Protein AF-A0A2V8RU62-F1 (afdb_monomer_lite)

Structure (mmCIF, N/CA/C/O backbone):
data_AF-A0A2V8RU62-F1
#
_entry.id   AF-A0A2V8RU62-F1
#
loop_
_atom_site.group_PDB
_atom_site.id
_atom_site.type_symbol
_atom_site.label_atom_id
_atom_site.label_alt_id
_atom_site.label_comp_id
_atom_site.label_asym_id
_atom_site.label_entity_id
_atom_site.label_seq_id
_atom_site.pdbx_PDB_ins_code
_atom_site.Cartn_x
_atom_site.Cartn_y
_atom_sit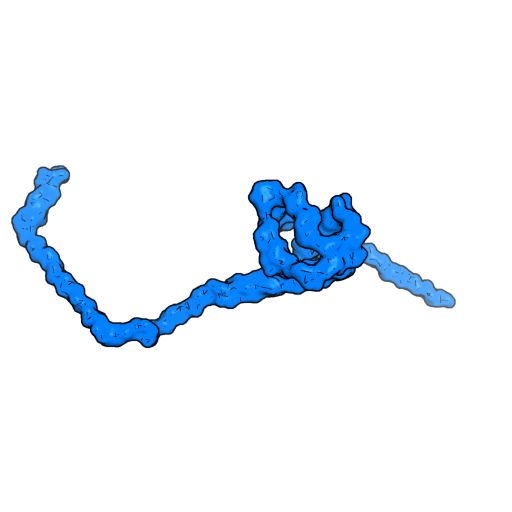e.Cartn_z
_atom_site.occupancy
_atom_site.B_iso_or_equiv
_atom_site.auth_seq_id
_atom_site.auth_comp_id
_atom_site.auth_asym_id
_atom_site.auth_atom_id
_atom_site.pdbx_PDB_model_num
ATOM 1 N N . MET A 1 1 ? 40.917 -8.861 -25.601 1.00 42.41 1 MET A N 1
ATOM 2 C CA . MET A 1 1 ? 39.957 -8.224 -24.674 1.00 42.41 1 MET A CA 1
ATOM 3 C C . MET A 1 1 ? 38.563 -8.385 -25.261 1.00 42.41 1 MET A C 1
ATOM 5 O O . MET A 1 1 ? 38.302 -7.806 -26.305 1.00 42.41 1 MET A O 1
ATOM 9 N N . LYS A 1 2 ? 37.705 -9.232 -24.677 1.00 43.41 2 LYS A N 1
ATOM 10 C CA . LYS A 1 2 ? 36.289 -9.292 -25.071 1.00 43.41 2 LYS A CA 1
ATOM 11 C C . LYS A 1 2 ? 35.593 -8.100 -24.423 1.00 43.41 2 LYS A C 1
ATOM 13 O O . LYS A 1 2 ? 35.597 -8.001 -23.200 1.00 43.41 2 LYS A O 1
ATOM 18 N N . ALA A 1 3 ? 35.057 -7.195 -25.237 1.00 50.16 3 ALA A N 1
ATOM 19 C CA . ALA A 1 3 ? 34.151 -6.167 -24.756 1.00 50.16 3 ALA A CA 1
ATOM 20 C C . ALA A 1 3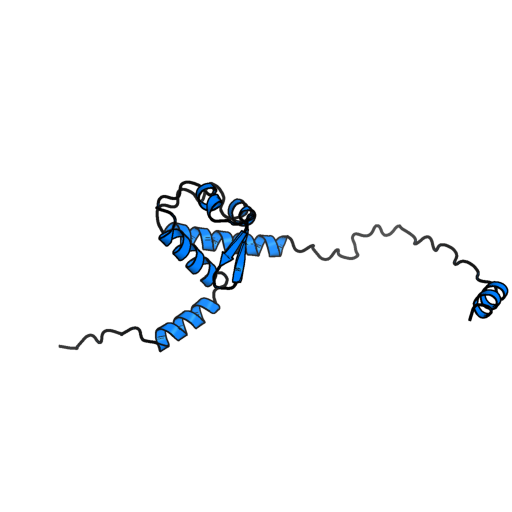 ? 32.956 -6.873 -24.10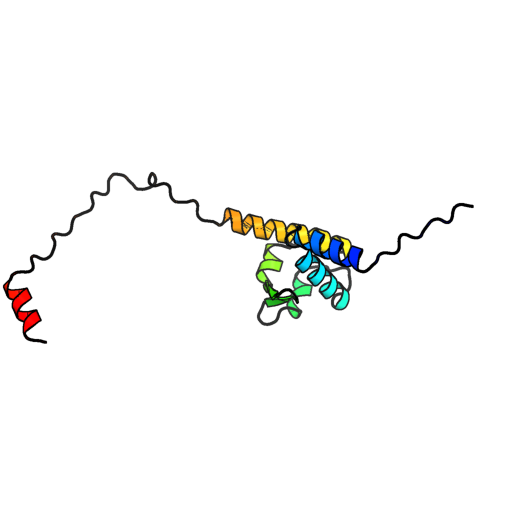6 1.00 50.16 3 ALA A C 1
ATOM 22 O O . ALA A 1 3 ? 32.270 -7.665 -24.752 1.00 50.16 3 ALA A O 1
ATOM 23 N N . VAL A 1 4 ? 32.755 -6.639 -22.812 1.00 55.03 4 VAL A N 1
ATOM 24 C CA . VAL A 1 4 ? 31.501 -6.973 -22.144 1.00 55.03 4 VAL A CA 1
ATOM 25 C C . VAL A 1 4 ? 30.475 -6.042 -22.776 1.00 55.03 4 VAL A C 1
ATOM 27 O O . VAL A 1 4 ? 30.505 -4.840 -22.521 1.00 55.03 4 VAL A O 1
ATOM 30 N N . MET A 1 5 ? 29.648 -6.565 -23.685 1.00 56.03 5 MET A N 1
ATOM 31 C CA . MET A 1 5 ? 28.481 -5.831 -24.159 1.00 56.03 5 MET A CA 1
ATOM 32 C C . MET A 1 5 ? 27.652 -5.502 -22.922 1.00 56.03 5 MET A C 1
ATOM 34 O O . MET A 1 5 ? 27.159 -6.401 -22.243 1.00 56.03 5 MET A O 1
ATOM 38 N N . ALA A 1 6 ? 27.567 -4.218 -22.586 1.00 60.09 6 ALA A N 1
ATOM 39 C CA . ALA A 1 6 ? 26.562 -3.749 -21.658 1.00 60.09 6 ALA A CA 1
ATOM 40 C C . ALA A 1 6 ? 25.213 -4.113 -22.287 1.00 60.09 6 ALA A C 1
ATOM 42 O O . ALA A 1 6 ? 24.888 -3.618 -23.365 1.00 60.09 6 ALA A O 1
ATOM 43 N N . ASN A 1 7 ? 24.478 -5.034 -21.664 1.00 64.44 7 ASN A N 1
ATOM 44 C CA . ASN A 1 7 ? 23.085 -5.281 -22.011 1.00 64.44 7 ASN A CA 1
ATOM 45 C C . ASN A 1 7 ? 22.325 -3.998 -21.671 1.00 64.44 7 ASN A C 1
ATOM 47 O O . ASN A 1 7 ? 21.989 -3.758 -20.511 1.00 64.44 7 ASN A O 1
ATOM 51 N N . TYR A 1 8 ? 22.175 -3.125 -22.662 1.00 75.69 8 TYR A N 1
ATOM 52 C CA . TYR A 1 8 ? 21.380 -1.919 -22.529 1.00 75.69 8 TYR A CA 1
ATOM 53 C C . TYR A 1 8 ? 19.920 -2.340 -22.456 1.00 75.69 8 TYR A C 1
ATOM 55 O O . TYR A 1 8 ? 19.429 -2.985 -23.373 1.00 75.69 8 TYR A O 1
ATOM 63 N N . PHE A 1 9 ? 19.276 -1.985 -21.348 1.00 81.44 9 PHE A N 1
ATOM 64 C CA . PHE A 1 9 ? 17.837 -2.114 -21.175 1.00 81.44 9 PHE A CA 1
ATOM 65 C C . PHE A 1 9 ? 17.156 -1.160 -22.164 1.00 81.44 9 PHE A C 1
ATOM 67 O O . PHE A 1 9 ? 17.374 0.054 -22.073 1.00 81.44 9 PHE A O 1
ATOM 74 N N . ASP A 1 10 ? 16.417 -1.698 -23.131 1.00 87.38 10 ASP A N 1
ATOM 75 C CA . ASP A 1 10 ? 15.787 -0.932 -24.210 1.00 87.38 10 ASP A CA 1
ATOM 76 C C . ASP A 1 10 ? 14.251 -0.867 -24.084 1.00 87.38 10 ASP A C 1
ATOM 78 O O . ASP A 1 10 ? 13.662 -1.358 -23.122 1.00 87.38 10 ASP A O 1
ATOM 82 N N . GLU A 1 11 ? 13.578 -0.199 -25.029 1.00 87.12 11 GLU A N 1
ATOM 83 C CA . GLU A 1 11 ? 12.112 -0.058 -25.014 1.00 87.12 11 GLU A CA 1
ATOM 84 C C . GLU A 1 11 ? 11.385 -1.412 -25.062 1.00 87.12 11 GLU A C 1
ATOM 86 O O . GLU A 1 11 ? 10.343 -1.566 -24.433 1.00 87.12 11 GLU A O 1
ATOM 91 N N . LYS A 1 12 ? 11.952 -2.430 -25.723 1.00 85.75 12 LYS A N 1
ATOM 92 C CA . LYS A 1 12 ? 11.344 -3.768 -25.769 1.00 85.75 12 LYS A CA 1
ATOM 93 C C . LYS A 1 12 ? 11.462 -4.470 -24.425 1.00 85.75 12 LYS A C 1
ATOM 95 O O . LYS A 1 12 ? 10.565 -5.226 -24.055 1.00 85.75 12 LYS A O 1
ATOM 100 N N . ASP A 1 13 ? 12.549 -4.227 -23.696 1.00 88.50 13 ASP A N 1
ATOM 101 C CA . ASP A 1 13 ? 12.696 -4.722 -22.329 1.00 88.50 13 ASP A CA 1
ATOM 102 C C . ASP A 1 13 ? 11.692 -4.049 -21.378 1.00 88.50 13 ASP A C 1
ATOM 104 O O . ASP A 1 13 ? 11.172 -4.710 -20.475 1.00 88.50 13 ASP A O 1
ATOM 108 N N . VAL A 1 14 ? 11.373 -2.764 -21.594 1.00 84.50 14 VAL A N 1
ATOM 109 C CA . VAL A 1 14 ? 10.300 -2.057 -20.868 1.00 84.50 14 VAL A CA 1
ATOM 110 C C . VAL A 1 14 ? 8.945 -2.694 -21.172 1.00 84.50 14 VAL A C 1
ATOM 112 O O . VAL A 1 14 ? 8.250 -3.079 -20.235 1.00 84.50 14 VAL A O 1
ATOM 115 N N . ASP A 1 15 ? 8.600 -2.876 -22.448 1.00 84.75 15 ASP A N 1
ATOM 116 C CA . ASP A 1 15 ? 7.324 -3.477 -22.864 1.00 84.75 15 ASP A CA 1
ATOM 117 C C . ASP A 1 15 ? 7.160 -4.905 -22.317 1.00 84.75 15 ASP A C 1
ATOM 119 O O . ASP A 1 15 ? 6.088 -5.304 -21.845 1.00 84.75 15 ASP A O 1
ATOM 123 N N . LEU A 1 16 ? 8.242 -5.693 -22.349 1.00 86.75 16 LEU A N 1
ATOM 124 C CA . LEU A 1 16 ? 8.268 -7.044 -21.797 1.00 86.75 16 LEU A CA 1
ATOM 125 C C . LEU A 1 16 ? 8.099 -7.028 -20.275 1.00 86.75 16 LEU A C 1
ATOM 127 O O . LEU A 1 16 ? 7.379 -7.867 -19.729 1.00 86.75 16 LEU A O 1
ATOM 131 N N . LEU A 1 17 ? 8.748 -6.086 -19.587 1.00 84.56 17 LEU A N 1
ATOM 132 C CA . LEU A 1 17 ? 8.597 -5.918 -18.149 1.00 84.56 17 LEU A CA 1
ATOM 133 C C . LEU A 1 17 ? 7.161 -5.524 -17.800 1.00 84.56 17 LEU A C 1
ATOM 135 O O . LEU A 1 17 ? 6.578 -6.152 -16.925 1.00 84.56 17 LEU A O 1
ATOM 139 N N . GLU A 1 18 ? 6.568 -4.550 -18.489 1.00 82.50 18 GLU A N 1
ATOM 140 C CA . GLU A 1 18 ? 5.169 -4.157 -18.285 1.00 82.50 18 GLU A CA 1
ATOM 141 C C . GLU A 1 18 ? 4.225 -5.349 -18.484 1.00 82.50 18 GLU A C 1
ATOM 143 O O . GLU A 1 18 ? 3.438 -5.661 -17.589 1.00 82.50 18 GLU A O 1
ATOM 148 N N . SER A 1 19 ? 4.405 -6.106 -19.570 1.00 84.38 19 SER A N 1
ATOM 149 C CA . SER A 1 19 ? 3.637 -7.330 -19.841 1.00 84.38 19 SER A CA 1
ATOM 150 C C . SER A 1 19 ? 3.795 -8.379 -18.731 1.00 84.38 19 SER A C 1
ATOM 152 O O . SER A 1 19 ? 2.833 -9.032 -18.330 1.00 84.38 19 SER A O 1
ATOM 154 N N . ALA A 1 20 ? 5.006 -8.553 -18.196 1.00 85.19 20 ALA A N 1
ATOM 155 C CA . ALA A 1 20 ? 5.257 -9.479 -17.095 1.00 85.19 20 ALA A CA 1
ATOM 156 C C . ALA A 1 20 ? 4.632 -8.997 -15.773 1.00 85.19 20 ALA A C 1
ATOM 158 O O . ALA A 1 20 ? 4.143 -9.812 -14.988 1.00 85.19 20 ALA A O 1
ATOM 159 N N . LEU A 1 21 ? 4.624 -7.684 -15.525 1.00 82.94 21 LEU A N 1
ATOM 160 C CA . LEU A 1 21 ? 3.999 -7.084 -14.346 1.00 82.94 21 LEU A CA 1
ATOM 161 C C . LEU A 1 21 ? 2.473 -7.246 -14.374 1.00 82.94 21 LEU A C 1
ATOM 163 O O . LEU A 1 21 ? 1.880 -7.447 -13.316 1.00 82.94 21 LEU A O 1
ATOM 167 N N . GLU A 1 22 ? 1.844 -7.228 -15.553 1.00 81.88 22 GLU A N 1
ATOM 168 C CA . GLU A 1 22 ? 0.404 -7.484 -15.712 1.00 81.88 22 GLU A CA 1
ATOM 169 C C . GLU A 1 22 ? -0.007 -8.906 -15.298 1.00 81.88 22 GLU A C 1
ATOM 171 O O . GLU A 1 22 ? -1.130 -9.117 -14.833 1.00 81.88 22 GLU A O 1
ATOM 176 N N . LEU A 1 23 ? 0.900 -9.885 -15.399 1.00 84.94 23 LEU A N 1
ATOM 177 C CA . LEU A 1 23 ? 0.639 -11.263 -14.964 1.00 84.94 23 LEU A CA 1
ATOM 178 C C . LEU A 1 23 ? 0.583 -11.403 -13.439 1.00 84.94 23 LEU A C 1
ATOM 180 O O . LEU A 1 23 ? 0.021 -12.378 -12.929 1.00 84.94 23 LEU A O 1
ATOM 184 N N . ILE A 1 24 ? 1.175 -10.458 -12.702 1.00 83.75 24 ILE A N 1
ATOM 185 C CA . ILE A 1 24 ? 1.214 -10.491 -11.243 1.00 83.75 24 ILE A CA 1
ATOM 186 C C . ILE A 1 24 ? 0.134 -9.545 -10.711 1.00 83.75 24 ILE A C 1
ATOM 188 O O . ILE A 1 24 ? 0.325 -8.324 -10.700 1.00 83.75 24 ILE A O 1
ATOM 192 N N . PRO A 1 25 ? -0.999 -10.083 -10.222 1.00 79.69 25 PRO A N 1
ATOM 193 C CA . PRO A 1 25 ? -2.054 -9.251 -9.669 1.00 79.69 25 PRO A CA 1
ATOM 194 C C . PRO A 1 25 ? -1.507 -8.403 -8.520 1.00 79.69 25 PRO A C 1
ATOM 196 O O . PRO A 1 25 ? -0.663 -8.847 -7.742 1.00 79.69 25 PRO A O 1
ATOM 199 N N . ASP A 1 26 ? -2.022 -7.181 -8.419 1.00 86.19 26 ASP A N 1
ATOM 200 C CA . ASP A 1 26 ? -1.719 -6.222 -7.356 1.00 86.19 26 ASP A CA 1
ATOM 201 C C . ASP A 1 26 ? -0.297 -5.619 -7.377 1.00 86.19 26 ASP A C 1
ATOM 203 O O . ASP A 1 26 ? 0.016 -4.748 -6.559 1.00 86.19 26 ASP A O 1
ATOM 207 N N . LEU A 1 27 ? 0.564 -6.000 -8.328 1.00 87.81 27 LEU A N 1
ATOM 208 C CA . LEU A 1 27 ? 1.934 -5.486 -8.397 1.00 87.81 27 LEU A CA 1
ATOM 209 C C . LEU A 1 27 ? 1.992 -4.031 -8.886 1.00 87.81 27 LEU A C 1
ATOM 211 O O . LEU A 1 27 ? 2.674 -3.203 -8.280 1.00 87.81 27 LEU A O 1
ATOM 215 N N . ILE A 1 28 ? 1.208 -3.697 -9.916 1.00 88.12 28 ILE A N 1
ATOM 216 C CA . ILE A 1 28 ? 1.041 -2.323 -10.416 1.00 88.12 28 ILE A CA 1
ATOM 217 C C . ILE A 1 28 ? 0.529 -1.377 -9.313 1.00 88.12 28 ILE A C 1
ATOM 219 O O . ILE A 1 28 ? 1.216 -0.391 -9.023 1.00 88.12 28 ILE A O 1
ATOM 223 N N . PRO A 1 29 ? -0.611 -1.641 -8.636 1.00 89.06 29 PRO A N 1
ATOM 224 C CA . PRO A 1 29 ? -1.079 -0.754 -7.574 1.00 89.06 29 PRO A CA 1
ATOM 225 C C . PRO A 1 29 ? -0.092 -0.693 -6.404 1.00 89.06 29 PRO A C 1
ATOM 227 O O . PRO A 1 29 ? 0.110 0.384 -5.847 1.00 89.06 29 PRO A O 1
ATOM 230 N N . THR A 1 30 ? 0.599 -1.789 -6.071 1.00 91.69 30 THR A N 1
ATOM 231 C CA . THR A 1 30 ? 1.661 -1.780 -5.051 1.00 91.69 30 THR A CA 1
ATOM 232 C C . THR A 1 30 ? 2.792 -0.814 -5.409 1.00 91.69 30 THR A C 1
ATOM 234 O O . THR A 1 30 ? 3.185 0.005 -4.576 1.00 91.69 30 THR A O 1
ATOM 237 N N . ALA A 1 31 ? 3.281 -0.848 -6.651 1.00 90.56 31 ALA A N 1
ATOM 238 C CA . ALA A 1 31 ? 4.318 0.066 -7.125 1.00 90.56 31 ALA A CA 1
ATOM 239 C C . ALA A 1 31 ? 3.838 1.529 -7.127 1.00 90.56 31 ALA A C 1
ATOM 241 O O . ALA A 1 31 ? 4.576 2.430 -6.719 1.00 90.56 31 ALA A O 1
ATOM 242 N N . LEU A 1 32 ? 2.585 1.775 -7.525 1.00 90.62 32 LEU A N 1
ATOM 243 C CA . LEU A 1 32 ? 1.983 3.111 -7.494 1.00 90.62 32 LEU A CA 1
ATOM 244 C C . LEU A 1 32 ? 1.871 3.664 -6.066 1.00 90.62 32 LEU A C 1
ATOM 246 O O . LEU A 1 32 ? 2.189 4.834 -5.844 1.00 90.62 32 LEU A O 1
ATOM 250 N N . ILE A 1 33 ? 1.467 2.837 -5.097 1.00 92.19 33 ILE A N 1
ATOM 251 C CA . ILE A 1 33 ? 1.411 3.227 -3.680 1.00 92.19 33 ILE A CA 1
ATOM 252 C C . ILE A 1 33 ? 2.817 3.494 -3.153 1.00 92.19 33 ILE A C 1
ATOM 254 O O . ILE A 1 33 ? 3.035 4.528 -2.530 1.00 92.19 33 ILE A O 1
ATOM 258 N N . ALA A 1 34 ? 3.780 2.607 -3.413 1.00 92.94 34 ALA A N 1
ATOM 259 C CA . ALA A 1 34 ? 5.151 2.788 -2.943 1.00 92.94 34 ALA A CA 1
ATOM 260 C C . ALA A 1 34 ? 5.767 4.090 -3.469 1.00 92.94 34 ALA A C 1
ATOM 262 O O . ALA A 1 34 ? 6.336 4.862 -2.695 1.00 92.94 34 ALA A O 1
ATOM 263 N N . LYS A 1 35 ? 5.547 4.397 -4.754 1.00 91.75 35 LYS A N 1
ATOM 264 C CA . LYS A 1 35 ? 5.939 5.676 -5.352 1.00 91.75 35 LYS A CA 1
ATOM 265 C C . LYS A 1 35 ? 5.271 6.863 -4.654 1.00 91.75 35 LYS A C 1
ATOM 267 O O . LYS A 1 35 ? 5.960 7.817 -4.300 1.00 91.75 35 LYS A O 1
ATOM 272 N N . PHE A 1 36 ? 3.959 6.799 -4.427 1.00 90.94 36 PHE A N 1
ATOM 273 C CA . PHE A 1 36 ? 3.224 7.852 -3.723 1.00 90.94 36 PHE A CA 1
ATOM 274 C C . PHE A 1 36 ? 3.766 8.086 -2.306 1.00 90.94 36 PHE A C 1
ATOM 276 O O . PHE A 1 36 ? 4.007 9.226 -1.915 1.00 90.94 36 PHE A O 1
ATOM 283 N N . VAL A 1 37 ? 3.993 7.010 -1.548 1.00 92.56 37 VAL A N 1
ATOM 284 C CA . VAL A 1 37 ? 4.515 7.074 -0.179 1.00 92.56 37 VAL A CA 1
ATOM 285 C C . VAL A 1 37 ? 5.919 7.669 -0.173 1.00 92.56 37 VAL A C 1
ATOM 287 O O . VAL A 1 37 ? 6.163 8.603 0.581 1.00 92.56 37 VAL A O 1
ATOM 290 N N . ARG A 1 38 ? 6.807 7.223 -1.068 1.00 92.44 38 ARG A N 1
ATOM 291 C CA . ARG A 1 38 ? 8.165 7.771 -1.205 1.00 92.44 38 ARG A CA 1
ATOM 292 C C . ARG A 1 38 ? 8.180 9.276 -1.480 1.00 92.44 38 ARG A C 1
ATOM 294 O O . ARG A 1 38 ? 9.050 9.978 -0.980 1.00 92.44 38 ARG A O 1
ATOM 301 N N . GLU A 1 39 ? 7.238 9.776 -2.275 1.00 91.75 39 GLU A N 1
ATOM 302 C CA . GLU A 1 39 ? 7.160 11.198 -2.635 1.00 91.75 39 GLU A CA 1
ATOM 303 C C . GLU A 1 39 ? 6.556 12.080 -1.527 1.00 91.75 39 GLU A C 1
ATOM 305 O O . GLU A 1 39 ? 6.701 13.303 -1.575 1.00 91.75 39 GLU A O 1
ATOM 310 N N . LYS A 1 40 ? 5.837 11.497 -0.558 1.00 90.81 40 LYS A N 1
ATOM 311 C CA . LYS A 1 40 ? 4.979 12.254 0.371 1.00 90.81 40 LYS A CA 1
ATOM 312 C C . LYS A 1 40 ? 5.235 12.003 1.849 1.00 90.81 40 LYS A C 1
ATOM 314 O O . LYS A 1 40 ? 4.876 12.865 2.650 1.00 90.81 40 LYS A O 1
ATOM 319 N N . ILE A 1 41 ? 5.783 10.850 2.216 1.00 92.69 41 ILE A N 1
ATOM 320 C CA . ILE A 1 41 ? 5.863 10.381 3.598 1.00 92.69 41 ILE A CA 1
ATOM 321 C C . ILE A 1 41 ? 7.307 9.960 3.890 1.00 92.69 41 ILE A C 1
ATOM 323 O O . ILE A 1 41 ? 7.815 9.038 3.250 1.00 92.69 41 ILE A O 1
ATOM 327 N N . PRO A 1 42 ? 7.983 10.605 4.855 1.00 93.19 42 PRO A N 1
ATOM 328 C CA . PRO A 1 42 ? 9.322 10.199 5.250 1.00 93.19 42 PRO A CA 1
ATOM 329 C C . PRO A 1 42 ? 9.294 8.871 6.016 1.00 93.19 42 PRO A C 1
ATOM 331 O O . PRO A 1 42 ? 8.399 8.615 6.825 1.00 93.19 42 PRO A O 1
ATOM 334 N N . TYR A 1 43 ? 10.316 8.049 5.789 1.00 93.12 43 TYR A N 1
ATOM 335 C CA . TYR A 1 43 ? 10.598 6.872 6.609 1.00 93.12 43 TYR A CA 1
ATOM 336 C C . TYR A 1 43 ? 11.335 7.276 7.905 1.00 93.12 43 TYR A C 1
ATOM 338 O O . TYR A 1 43 ? 12.069 8.269 7.894 1.00 93.12 43 TYR A O 1
ATOM 346 N N . PRO A 1 44 ? 11.182 6.524 9.013 1.00 95.12 44 PRO A N 1
ATOM 347 C CA . PRO A 1 44 ? 10.333 5.342 9.159 1.00 95.12 44 PRO A CA 1
ATOM 348 C C . PRO A 1 44 ? 8.856 5.688 9.389 1.00 95.12 44 PRO A C 1
ATOM 350 O O . PRO A 1 44 ? 8.513 6.585 10.165 1.00 95.12 44 PRO A O 1
ATOM 353 N N . ILE A 1 45 ? 7.961 4.922 8.762 1.00 95.88 45 ILE A N 1
ATOM 354 C CA . ILE A 1 45 ? 6.512 5.073 8.951 1.00 95.88 45 ILE A CA 1
ATOM 355 C C . ILE A 1 45 ? 6.120 4.264 10.181 1.00 95.88 45 ILE A C 1
ATOM 357 O O . ILE A 1 45 ? 6.210 3.038 10.183 1.00 95.88 45 ILE A O 1
ATOM 361 N N . LYS A 1 46 ? 5.701 4.954 11.243 1.00 95.12 46 LYS A N 1
ATOM 362 C CA . LYS A 1 46 ? 5.489 4.344 12.567 1.00 95.12 46 LYS A CA 1
ATOM 363 C C . LYS A 1 46 ? 4.113 3.719 12.763 1.00 95.12 46 LYS A C 1
ATOM 365 O O . LYS A 1 46 ? 3.954 2.873 13.635 1.00 95.12 46 LYS A O 1
ATOM 370 N N . SER A 1 47 ? 3.113 4.153 12.005 1.00 94.94 47 SER A N 1
ATOM 371 C CA . SER A 1 47 ? 1.743 3.669 12.145 1.00 94.94 47 SER A CA 1
ATOM 372 C C . SER A 1 47 ? 0.930 3.929 10.883 1.00 94.94 47 SER A C 1
ATOM 374 O O . SER A 1 47 ? 1.288 4.756 10.041 1.00 94.94 47 SER A O 1
ATOM 376 N N . VAL A 1 48 ? -0.210 3.247 10.789 1.00 93.94 48 VAL A N 1
ATOM 377 C CA . VAL A 1 48 ? -1.185 3.429 9.708 1.00 93.94 48 VAL A CA 1
ATOM 378 C C . VAL A 1 48 ? -1.810 4.831 9.694 1.00 93.94 48 VAL A C 1
ATOM 380 O O . VAL A 1 48 ? -2.194 5.337 8.642 1.00 93.94 48 VAL A O 1
ATOM 383 N N . GLU A 1 49 ? -1.855 5.500 10.848 1.00 93.75 49 GLU A N 1
ATOM 384 C CA . GLU A 1 49 ? -2.466 6.825 11.013 1.00 93.75 49 GLU A CA 1
ATOM 385 C C . GLU A 1 49 ? -1.774 7.900 10.170 1.00 93.75 49 GLU A C 1
ATOM 387 O O . GLU A 1 49 ? -2.416 8.859 9.742 1.00 93.75 49 GLU A O 1
ATOM 392 N N . VAL A 1 50 ? -0.487 7.703 9.859 1.00 93.00 50 VAL A N 1
ATOM 393 C CA . VAL A 1 50 ? 0.296 8.587 8.983 1.00 93.00 50 VAL A CA 1
ATOM 394 C C . VAL A 1 50 ? -0.328 8.687 7.589 1.00 93.00 50 VAL A C 1
ATOM 396 O O . VAL A 1 50 ? -0.210 9.720 6.937 1.00 93.00 50 VAL A O 1
ATOM 399 N N . PHE A 1 51 ? -1.045 7.655 7.133 1.00 91.81 51 PHE A N 1
ATOM 400 C CA . PHE A 1 51 ? -1.697 7.670 5.826 1.00 91.81 51 PHE A CA 1
ATOM 401 C C . PHE A 1 51 ? -3.008 8.461 5.813 1.00 91.81 51 PHE A C 1
ATOM 403 O O . PHE A 1 51 ? -3.416 8.935 4.754 1.00 91.81 51 PHE A O 1
ATOM 410 N N . LYS A 1 52 ? -3.667 8.645 6.963 1.00 92.06 52 LYS A N 1
ATOM 411 C CA . LYS A 1 52 ? -5.011 9.238 7.068 1.00 92.06 52 LYS A CA 1
ATOM 412 C C . LYS A 1 52 ? -5.167 10.598 6.361 1.00 92.06 52 LYS A C 1
ATOM 414 O O . LYS A 1 52 ? -6.170 10.760 5.665 1.00 92.06 52 LYS A O 1
ATOM 419 N N . PRO A 1 53 ? -4.214 11.551 6.449 1.00 92.25 53 PRO A N 1
ATOM 420 C CA . PRO A 1 53 ? -4.326 12.853 5.780 1.00 92.25 53 PRO A CA 1
ATOM 421 C C . PRO A 1 53 ? -4.368 12.776 4.248 1.00 92.25 53 PRO A C 1
ATOM 423 O O . PRO A 1 53 ? -4.809 13.718 3.597 1.00 92.25 53 PRO A O 1
ATOM 426 N N . TYR A 1 54 ? -3.919 11.665 3.661 1.00 90.69 54 TYR A N 1
ATOM 427 C CA . TYR A 1 54 ? -3.844 11.483 2.211 1.00 90.69 54 TYR A CA 1
ATOM 428 C C . TYR A 1 54 ? -5.130 10.895 1.607 1.00 90.69 54 TYR A C 1
ATOM 430 O O . TYR A 1 54 ? -5.258 10.813 0.385 1.00 90.69 54 TYR A O 1
ATOM 438 N N . PHE A 1 55 ? -6.103 10.516 2.441 1.00 92.06 55 PHE A N 1
ATOM 439 C CA . PHE A 1 55 ? -7.403 10.013 2.000 1.00 92.06 55 PHE A CA 1
ATOM 440 C C . PHE A 1 55 ? -8.429 11.147 1.960 1.00 92.06 55 PHE A C 1
ATOM 442 O O . PHE A 1 55 ? -8.780 11.735 2.980 1.00 92.06 55 PHE A O 1
ATOM 449 N N . THR A 1 56 ? -8.996 11.413 0.783 1.00 90.12 56 THR A N 1
ATOM 450 C CA . THR A 1 56 ? -10.075 12.398 0.623 1.00 90.12 56 THR A CA 1
ATOM 451 C C . THR A 1 56 ? -11.418 11.694 0.773 1.00 90.12 56 THR A C 1
ATOM 453 O O . THR A 1 56 ? -11.729 10.775 0.018 1.00 90.12 56 THR A O 1
ATOM 456 N N . LYS A 1 57 ? -12.236 12.101 1.753 1.00 89.69 57 LYS A N 1
ATOM 457 C CA . LYS A 1 57 ? -13.496 11.405 2.098 1.00 89.69 57 LYS A CA 1
ATOM 458 C C . LYS A 1 57 ? -13.284 9.900 2.366 1.00 89.69 57 LYS A C 1
ATOM 460 O O . LYS A 1 57 ? -14.109 9.077 1.981 1.00 89.69 57 LYS A O 1
ATOM 465 N N . GLY A 1 58 ? -12.149 9.541 2.973 1.00 87.31 58 GLY A N 1
ATOM 466 C CA . GLY A 1 58 ? -11.818 8.155 3.326 1.00 87.31 58 GLY A CA 1
ATOM 467 C C . GLY A 1 58 ? -11.362 7.268 2.164 1.00 87.31 58 GLY A C 1
ATOM 468 O O . GLY A 1 58 ? -11.185 6.069 2.370 1.00 87.31 58 GLY A O 1
ATOM 469 N N . LYS A 1 59 ? -11.142 7.826 0.965 1.00 92.00 59 LYS A N 1
ATOM 470 C CA . LYS A 1 59 ? -10.658 7.091 -0.212 1.00 92.00 59 LYS A CA 1
ATOM 471 C C . LYS A 1 59 ? -9.521 7.813 -0.936 1.00 92.00 59 LYS A C 1
ATOM 473 O O . LYS A 1 59 ? -9.402 9.035 -0.870 1.00 92.00 59 LYS A O 1
ATOM 478 N N . VAL A 1 60 ? -8.713 7.042 -1.650 1.00 90.25 60 VAL A N 1
ATOM 479 C CA . VAL A 1 60 ? -7.703 7.521 -2.594 1.00 90.25 60 VAL A CA 1
ATOM 480 C C . VAL A 1 60 ? -7.820 6.706 -3.877 1.00 90.25 60 VAL A C 1
ATOM 482 O O . VAL A 1 60 ? -7.995 5.489 -3.828 1.00 90.25 60 VAL A O 1
ATOM 485 N N . SER A 1 61 ? -7.768 7.378 -5.022 1.00 88.56 61 SER A N 1
ATOM 486 C CA . SER A 1 61 ? -7.749 6.722 -6.328 1.00 88.56 61 SER A CA 1
ATOM 487 C C . SER A 1 61 ? -6.337 6.791 -6.893 1.00 88.56 61 SER A C 1
ATOM 489 O O . SER A 1 61 ? -5.741 7.865 -6.976 1.00 88.56 61 SER A O 1
ATOM 491 N N . LEU A 1 62 ? -5.802 5.631 -7.245 1.00 85.06 62 LEU A N 1
ATOM 492 C CA . LEU A 1 62 ? -4.515 5.470 -7.899 1.00 85.06 62 LEU A CA 1
ATOM 493 C C . LEU A 1 62 ? -4.642 5.748 -9.407 1.00 85.06 62 LEU A C 1
ATOM 495 O O . LEU A 1 62 ? -5.741 5.826 -9.962 1.00 85.06 62 LEU A O 1
ATOM 499 N N . LYS A 1 63 ? -3.499 5.917 -10.084 1.00 82.56 63 LYS A N 1
ATOM 500 C CA . LYS A 1 63 ? -3.450 6.236 -11.525 1.00 82.56 63 LYS A CA 1
ATOM 501 C C . LYS A 1 63 ? -4.035 5.134 -12.414 1.00 82.56 63 LYS A C 1
ATOM 503 O O . LYS A 1 63 ? -4.571 5.436 -13.472 1.00 82.56 63 LYS A O 1
ATOM 508 N N . ASP A 1 64 ? -3.978 3.889 -11.959 1.00 80.62 64 ASP A N 1
ATOM 509 C CA . ASP A 1 64 ? -4.580 2.709 -12.590 1.00 80.62 64 ASP A CA 1
ATOM 510 C C . ASP A 1 64 ? -6.100 2.597 -12.340 1.00 80.62 64 ASP A C 1
ATOM 512 O O . ASP A 1 64 ? -6.703 1.577 -12.657 1.00 80.62 64 ASP A O 1
ATOM 516 N N . LYS A 1 65 ? -6.739 3.641 -11.785 1.00 81.88 65 LYS A N 1
ATOM 517 C CA . LYS A 1 65 ? -8.159 3.690 -11.378 1.00 81.88 65 LYS A CA 1
ATOM 518 C C . LYS A 1 65 ? -8.502 2.803 -10.176 1.00 81.88 65 LYS A C 1
ATOM 520 O O . LYS A 1 65 ? -9.658 2.803 -9.740 1.00 81.88 65 LYS A O 1
ATOM 525 N N . THR A 1 66 ? -7.527 2.117 -9.579 1.00 84.06 66 THR A N 1
ATOM 526 C CA . THR A 1 66 ? -7.732 1.367 -8.340 1.00 84.06 66 THR A CA 1
ATOM 527 C C . THR A 1 66 ? -8.091 2.338 -7.220 1.00 84.06 66 THR A C 1
ATOM 529 O O . THR A 1 66 ? -7.397 3.327 -6.982 1.00 84.06 66 THR A O 1
ATOM 532 N N . THR A 1 67 ? -9.199 2.084 -6.524 1.00 89.19 67 THR A N 1
ATOM 533 C CA . THR A 1 67 ? -9.625 2.905 -5.385 1.00 89.19 67 THR A CA 1
ATOM 534 C C . THR A 1 67 ? -9.392 2.149 -4.089 1.00 89.19 67 THR A C 1
ATOM 536 O O . THR A 1 67 ? -9.897 1.044 -3.911 1.00 89.19 67 THR A O 1
ATOM 539 N N . ILE A 1 68 ? -8.654 2.775 -3.177 1.00 90.19 68 ILE A N 1
ATOM 540 C CA . ILE A 1 68 ? -8.321 2.230 -1.863 1.00 90.19 68 ILE A CA 1
ATOM 541 C C . ILE A 1 68 ? -9.023 3.075 -0.811 1.00 90.19 68 ILE A C 1
ATOM 543 O O . ILE A 1 68 ? -9.008 4.306 -0.870 1.00 90.19 68 ILE A O 1
ATOM 547 N N . THR A 1 69 ? -9.645 2.421 0.163 1.00 92.56 69 THR A N 1
ATOM 548 C CA . THR A 1 69 ? -10.258 3.086 1.315 1.00 92.56 69 THR A CA 1
ATOM 549 C C . THR A 1 69 ? -9.352 3.005 2.531 1.00 92.56 69 THR A C 1
ATOM 551 O O . THR A 1 69 ? -8.632 2.026 2.718 1.00 92.56 69 THR A O 1
ATOM 554 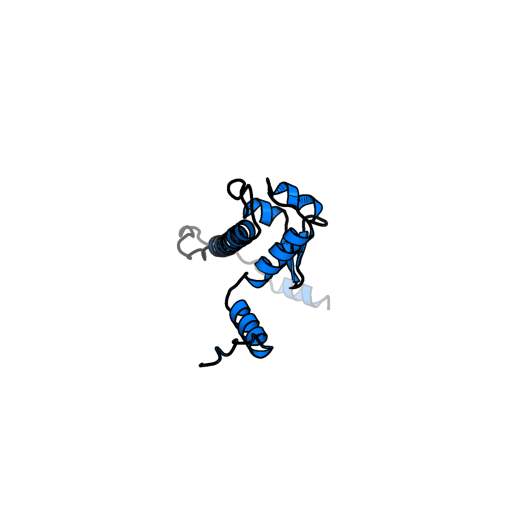N N . TYR A 1 70 ? -9.416 4.015 3.393 1.00 92.88 70 TYR A N 1
ATOM 555 C CA . TYR A 1 70 ? -8.629 4.025 4.624 1.00 92.88 70 TYR A CA 1
ATOM 556 C C . TYR A 1 70 ? -8.990 2.829 5.524 1.00 92.88 70 TYR A C 1
ATOM 558 O O . TYR A 1 70 ? -8.105 2.180 6.067 1.00 92.88 70 TYR A O 1
ATOM 566 N N . ALA A 1 71 ? -10.271 2.441 5.558 1.00 91.62 71 ALA A N 1
ATOM 567 C CA . ALA A 1 71 ? -10.733 1.251 6.272 1.00 91.62 71 ALA A CA 1
ATOM 568 C C . ALA A 1 71 ? -10.087 -0.053 5.762 1.00 91.62 71 ALA A C 1
ATOM 570 O O . ALA A 1 71 ? -9.780 -0.940 6.553 1.00 91.62 71 ALA A O 1
ATOM 571 N N . GLN A 1 72 ? -9.851 -0.185 4.450 1.00 92.50 72 GLN A N 1
ATOM 572 C CA . GLN A 1 72 ? -9.107 -1.328 3.907 1.00 92.50 72 GLN A CA 1
ATOM 573 C C . GLN A 1 72 ? -7.642 -1.294 4.337 1.00 92.50 72 GLN A C 1
ATOM 575 O O . GLN A 1 72 ? -7.093 -2.342 4.667 1.00 92.50 72 GLN A O 1
ATOM 580 N N . VAL A 1 73 ? -7.015 -0.114 4.368 1.00 92.38 73 VAL A N 1
ATOM 581 C CA . VAL A 1 73 ? -5.640 0.014 4.867 1.00 92.38 73 VAL A CA 1
ATOM 582 C C . VAL A 1 73 ? -5.574 -0.422 6.330 1.00 92.38 73 VAL A C 1
ATOM 584 O O . VAL A 1 73 ? -4.752 -1.265 6.659 1.00 92.38 73 VAL A O 1
ATOM 587 N N . GLU A 1 74 ? -6.480 0.051 7.187 1.00 93.06 74 GLU A N 1
ATOM 588 C CA . GLU A 1 74 ? -6.529 -0.358 8.599 1.00 93.06 74 GLU A CA 1
ATOM 589 C C . GLU A 1 74 ? -6.806 -1.856 8.775 1.00 93.06 74 GLU A C 1
ATOM 591 O O . GLU A 1 74 ? -6.214 -2.499 9.641 1.00 93.06 74 GLU A O 1
ATOM 596 N N . LYS A 1 75 ? -7.678 -2.433 7.938 1.00 93.50 75 LYS A N 1
ATOM 597 C CA . LYS A 1 75 ? -8.014 -3.862 7.990 1.00 93.50 75 LYS A CA 1
ATOM 598 C C . LYS A 1 75 ? -6.851 -4.754 7.545 1.00 93.50 75 LYS A C 1
ATOM 600 O O . LYS A 1 75 ? -6.666 -5.830 8.111 1.00 93.50 75 LYS A O 1
ATOM 605 N N . PHE A 1 76 ? -6.102 -4.356 6.515 1.00 93.69 76 PHE A N 1
ATOM 606 C CA . PHE A 1 76 ? -5.137 -5.238 5.847 1.00 93.69 76 PHE A CA 1
ATOM 607 C C . PHE A 1 76 ? -3.661 -4.905 6.118 1.00 93.69 76 PHE A C 1
ATOM 609 O O . PHE A 1 76 ? -2.819 -5.786 5.926 1.00 93.69 76 PHE A O 1
ATOM 616 N N . LEU A 1 77 ? -3.344 -3.709 6.629 1.00 93.19 77 LEU A N 1
ATOM 617 C CA . LEU A 1 77 ? -2.039 -3.343 7.198 1.00 93.19 77 LEU A CA 1
ATOM 618 C C . LEU A 1 77 ? -2.176 -3.218 8.724 1.00 93.19 77 LEU A C 1
ATOM 620 O O . LEU A 1 77 ? -2.378 -2.115 9.240 1.00 93.19 77 LEU A O 1
ATOM 624 N N . PRO A 1 78 ? -2.085 -4.333 9.465 1.00 92.06 78 PRO A N 1
ATOM 625 C CA . PRO A 1 78 ? -2.284 -4.305 10.903 1.00 92.06 78 PRO A CA 1
ATOM 626 C C . PRO A 1 78 ? -1.060 -3.705 11.613 1.00 92.06 78 PRO A C 1
ATOM 628 O O . PRO A 1 78 ? -0.015 -3.463 11.005 1.00 92.06 78 PRO A O 1
ATOM 631 N N . LYS A 1 79 ? -1.175 -3.442 12.917 1.00 93.00 79 LYS A N 1
ATOM 632 C CA . LYS A 1 79 ? -0.155 -2.699 13.680 1.00 93.00 79 LYS A CA 1
ATOM 633 C C . LYS A 1 79 ? 1.215 -3.388 13.694 1.00 93.00 79 LYS A C 1
ATOM 635 O O . LYS A 1 79 ? 2.228 -2.705 13.781 1.00 93.00 79 LYS A O 1
ATOM 640 N N . GLU A 1 80 ? 1.256 -4.709 13.542 1.00 93.00 80 GLU A N 1
ATOM 641 C CA . GLU A 1 80 ? 2.480 -5.519 13.481 1.00 93.00 80 GLU A CA 1
ATOM 642 C C . GLU A 1 80 ? 3.279 -5.280 12.190 1.00 93.00 80 GLU A C 1
ATOM 644 O O . GLU A 1 80 ? 4.443 -5.660 12.091 1.00 93.00 80 GLU A O 1
ATOM 649 N N . PHE A 1 81 ? 2.671 -4.639 11.186 1.00 93.19 81 PHE A N 1
ATOM 650 C CA . PHE A 1 81 ? 3.337 -4.204 9.957 1.00 93.19 81 PHE A CA 1
ATOM 651 C C . PHE A 1 81 ? 4.003 -2.837 10.117 1.00 93.19 81 PHE A C 1
ATOM 653 O O . PHE A 1 81 ? 4.323 -2.197 9.115 1.00 93.19 81 PHE A O 1
ATOM 660 N N . PHE A 1 82 ? 4.242 -2.374 11.339 1.00 95.00 82 PHE A N 1
ATOM 661 C CA . PHE A 1 82 ? 4.973 -1.145 11.616 1.00 95.00 82 PHE A CA 1
ATOM 662 C C . PHE A 1 82 ? 6.048 -1.397 12.689 1.00 95.00 82 PHE A C 1
ATOM 664 O O . PHE A 1 82 ? 5.860 -2.271 13.535 1.00 95.00 82 PHE A O 1
ATOM 671 N N . PRO A 1 83 ? 7.179 -0.668 12.666 1.00 95.44 83 PRO A N 1
ATOM 672 C CA . PRO A 1 83 ? 7.525 0.410 11.734 1.00 95.44 83 PRO A CA 1
ATOM 673 C C . PRO A 1 83 ? 7.930 -0.099 10.343 1.00 95.44 83 PRO A C 1
ATOM 675 O O . PRO A 1 83 ? 8.487 -1.189 10.204 1.00 95.44 83 PRO A O 1
ATOM 678 N N . LEU A 1 84 ? 7.609 0.671 9.302 1.00 95.00 84 LEU A N 1
ATOM 679 C CA . LEU A 1 84 ? 8.165 0.499 7.957 1.00 95.00 84 LEU A CA 1
ATOM 680 C C . LEU A 1 84 ? 9.462 1.305 7.894 1.00 95.00 84 LEU A C 1
ATOM 682 O O . LEU A 1 84 ? 9.395 2.533 7.906 1.00 95.00 84 LEU A O 1
ATOM 686 N N . GLU A 1 85 ? 10.614 0.640 7.853 1.00 95.69 85 GLU A N 1
ATOM 687 C CA . GLU A 1 85 ? 11.920 1.315 7.882 1.00 95.69 85 GLU A CA 1
ATOM 688 C C . GLU A 1 85 ? 12.350 1.775 6.486 1.00 95.69 85 GLU A C 1
ATOM 690 O O . GLU A 1 85 ? 13.004 2.804 6.329 1.00 95.69 85 GLU A O 1
ATOM 695 N N . THR A 1 86 ? 11.961 1.025 5.455 1.00 95.56 86 THR A N 1
ATOM 696 C CA . THR A 1 86 ? 12.381 1.265 4.073 1.00 95.56 86 THR A CA 1
ATOM 697 C C . THR A 1 86 ? 11.241 1.093 3.070 1.00 95.56 86 THR A C 1
ATOM 699 O O . THR A 1 86 ? 10.212 0.472 3.348 1.00 95.56 86 THR A O 1
ATOM 702 N N . GLU A 1 87 ? 11.462 1.575 1.843 1.00 94.50 87 GLU A N 1
ATOM 703 C CA . GLU A 1 87 ? 10.570 1.312 0.704 1.00 94.50 87 GLU A CA 1
ATOM 704 C C . GLU A 1 87 ? 10.410 -0.190 0.429 1.00 94.50 87 GLU A C 1
ATOM 706 O O . GLU A 1 87 ? 9.318 -0.646 0.090 1.00 94.50 87 GLU A O 1
ATOM 711 N N . ARG A 1 88 ? 11.464 -0.985 0.654 1.00 94.25 88 ARG A N 1
ATOM 712 C CA . ARG A 1 88 ? 11.401 -2.446 0.529 1.00 94.25 88 ARG A CA 1
ATOM 713 C C . ARG A 1 88 ? 10.416 -3.053 1.532 1.00 94.25 88 ARG A C 1
ATOM 715 O O . ARG A 1 88 ? 9.637 -3.923 1.146 1.00 94.25 88 ARG A O 1
ATOM 722 N N . ASP A 1 89 ? 10.416 -2.595 2.784 1.00 94.62 89 ASP A N 1
ATOM 723 C CA . ASP A 1 89 ? 9.488 -3.108 3.803 1.00 94.62 89 ASP A CA 1
ATOM 724 C C . ASP A 1 89 ? 8.039 -2.790 3.446 1.00 94.62 89 ASP A C 1
ATOM 726 O O . ASP A 1 89 ? 7.161 -3.647 3.582 1.00 94.62 89 ASP A O 1
ATOM 730 N N . LEU A 1 90 ? 7.802 -1.571 2.947 1.00 95.06 90 LEU A N 1
ATOM 731 C CA . LEU A 1 90 ? 6.495 -1.148 2.461 1.00 95.06 90 LEU A CA 1
ATOM 732 C C . LEU A 1 90 ? 6.014 -2.054 1.326 1.00 95.06 90 LEU A C 1
ATOM 734 O O . LEU A 1 90 ? 4.908 -2.580 1.414 1.00 95.06 90 LEU A O 1
ATOM 738 N N . LEU A 1 91 ? 6.833 -2.267 0.293 1.00 94.31 91 LEU A N 1
ATOM 739 C CA . LEU A 1 91 ? 6.479 -3.113 -0.851 1.00 94.31 91 LEU A CA 1
ATOM 740 C C . LEU A 1 91 ? 6.085 -4.529 -0.409 1.00 94.31 91 LEU A C 1
ATOM 742 O O . LEU A 1 91 ? 5.019 -5.018 -0.780 1.00 94.31 91 LEU A O 1
ATOM 746 N N . CYS A 1 92 ? 6.899 -5.165 0.438 1.00 93.19 92 CYS A N 1
ATOM 747 C CA . CYS A 1 92 ? 6.613 -6.504 0.953 1.00 93.19 92 CYS A CA 1
ATOM 748 C C . CYS A 1 92 ? 5.288 -6.550 1.730 1.00 93.19 92 CYS A C 1
ATOM 750 O O . CYS A 1 92 ? 4.466 -7.444 1.520 1.00 93.19 92 CYS A O 1
ATOM 752 N N . ARG A 1 93 ? 5.054 -5.577 2.618 1.00 94.56 93 ARG A N 1
ATOM 753 C CA . ARG A 1 93 ? 3.847 -5.522 3.459 1.00 94.56 93 ARG A CA 1
ATOM 754 C C . ARG A 1 93 ? 2.591 -5.189 2.654 1.00 94.56 93 ARG A C 1
ATOM 756 O O . ARG A 1 93 ? 1.534 -5.742 2.953 1.00 94.56 93 ARG A O 1
ATOM 763 N N . LEU A 1 94 ? 2.701 -4.373 1.605 1.00 94.12 94 LEU A N 1
ATOM 764 C CA . LEU A 1 94 ? 1.609 -4.107 0.665 1.00 94.12 94 LEU A CA 1
ATOM 765 C C . LEU A 1 94 ? 1.214 -5.361 -0.115 1.00 94.12 94 LEU A C 1
ATOM 767 O O . LEU A 1 94 ? 0.029 -5.681 -0.157 1.00 94.12 94 LEU A O 1
ATOM 771 N N . LEU A 1 95 ? 2.177 -6.115 -0.659 1.00 92.25 95 LEU A N 1
ATOM 772 C CA . LEU A 1 95 ? 1.877 -7.370 -1.362 1.00 92.25 95 LEU A CA 1
ATOM 773 C C . LEU A 1 95 ? 1.138 -8.361 -0.453 1.00 92.25 95 LEU A C 1
ATOM 775 O O . LEU A 1 95 ? 0.143 -8.959 -0.864 1.00 92.25 95 LEU A O 1
ATOM 779 N N . ILE A 1 96 ? 1.565 -8.486 0.809 1.00 93.00 96 ILE A N 1
ATOM 780 C CA . ILE A 1 96 ? 0.867 -9.323 1.794 1.00 93.00 96 ILE A CA 1
ATOM 781 C C . ILE A 1 96 ? -0.545 -8.784 2.071 1.00 93.00 96 ILE A C 1
ATOM 783 O O . ILE A 1 96 ? -1.497 -9.562 2.144 1.00 93.00 96 ILE A O 1
ATOM 787 N N . ALA A 1 97 ? -0.711 -7.467 2.215 1.00 92.94 97 ALA A N 1
ATOM 788 C CA . ALA A 1 97 ? -2.013 -6.847 2.448 1.00 92.94 97 ALA A CA 1
ATOM 789 C C . ALA A 1 97 ? -2.991 -7.084 1.284 1.00 92.94 97 ALA A C 1
ATOM 791 O O . ALA A 1 97 ? -4.146 -7.442 1.521 1.00 92.94 97 ALA A O 1
ATOM 792 N N . PHE A 1 98 ? -2.531 -6.964 0.037 1.00 91.56 98 PHE A N 1
ATOM 793 C CA . PHE A 1 98 ? -3.337 -7.265 -1.147 1.00 91.56 98 PHE A CA 1
ATOM 794 C C . PHE A 1 98 ? -3.746 -8.739 -1.208 1.00 91.56 98 PHE A C 1
ATOM 796 O O . PHE A 1 98 ? -4.925 -9.045 -1.401 1.00 91.56 98 PHE A O 1
ATOM 803 N N . GLN A 1 99 ? -2.814 -9.659 -0.940 1.00 90.12 99 GLN A N 1
ATOM 804 C CA . GLN A 1 99 ? -3.132 -11.086 -0.851 1.00 90.12 99 GLN A CA 1
ATOM 805 C C . GLN A 1 99 ? -4.175 -11.374 0.238 1.00 90.12 99 GLN A C 1
ATOM 807 O O . GLN A 1 99 ? -5.136 -12.103 -0.010 1.00 90.12 99 GLN A O 1
ATOM 812 N N . ARG A 1 100 ? -4.047 -10.757 1.422 1.00 90.94 100 ARG A N 1
ATOM 813 C CA . ARG A 1 100 ? -5.048 -10.858 2.500 1.00 90.94 100 ARG A CA 1
ATOM 814 C C . ARG A 1 100 ? -6.413 -10.323 2.068 1.00 90.94 100 ARG A C 1
ATOM 816 O O . ARG A 1 100 ? -7.425 -10.962 2.350 1.00 90.94 100 ARG A O 1
ATOM 823 N N . GLY A 1 101 ? -6.449 -9.196 1.360 1.00 88.69 101 GLY A N 1
ATOM 824 C CA . GLY A 1 101 ? -7.676 -8.621 0.808 1.00 88.69 101 GLY A CA 1
ATOM 825 C C . GLY A 1 101 ? -8.381 -9.562 -0.166 1.00 88.69 101 GLY A C 1
ATOM 826 O O . GLY A 1 101 ? -9.581 -9.812 -0.033 1.00 88.69 101 GLY A O 1
ATOM 827 N N . ARG A 1 102 ? -7.624 -10.155 -1.093 1.00 87.62 102 ARG A N 1
ATOM 828 C CA . ARG A 1 102 ? -8.146 -11.142 -2.047 1.00 87.62 102 ARG A CA 1
ATOM 829 C C . ARG A 1 102 ? -8.671 -12.394 -1.357 1.00 87.62 102 ARG A C 1
ATOM 831 O O . ARG A 1 102 ? -9.764 -12.846 -1.685 1.00 87.62 102 ARG A O 1
ATOM 838 N N . LEU A 1 103 ? -7.929 -12.933 -0.390 1.00 87.38 103 LEU A N 1
ATOM 839 C CA . LEU A 1 103 ? -8.364 -14.098 0.381 1.00 87.38 103 LEU A CA 1
ATOM 840 C C . LEU A 1 103 ? -9.635 -13.805 1.184 1.00 87.38 103 LEU A C 1
ATOM 842 O O . LEU A 1 103 ? -10.554 -14.615 1.139 1.00 87.38 103 LEU A O 1
ATOM 846 N N . SER A 1 104 ? -9.735 -12.638 1.836 1.00 87.44 104 SER A N 1
ATOM 847 C CA . SER A 1 104 ? -10.969 -12.214 2.522 1.00 87.44 104 SER A CA 1
ATOM 848 C C . SER A 1 104 ? -12.151 -12.226 1.556 1.00 87.44 104 SER A C 1
ATOM 850 O O . SER A 1 104 ? -13.158 -12.855 1.843 1.00 87.44 104 SER A O 1
ATOM 852 N N . HIS A 1 105 ? -12.010 -11.633 0.367 1.00 83.69 105 HIS A N 1
ATOM 853 C CA . HIS A 1 105 ? -13.090 -11.606 -0.623 1.00 83.69 105 HIS A CA 1
ATOM 854 C C . HIS A 1 105 ? -13.460 -13.000 -1.164 1.00 83.69 105 HIS A C 1
ATOM 856 O O . HIS A 1 105 ? -14.599 -13.231 -1.563 1.00 83.69 105 HIS A O 1
ATOM 862 N N . LEU A 1 106 ? -12.512 -13.939 -1.230 1.00 81.00 106 LEU A N 1
ATOM 863 C CA . LEU A 1 106 ? -12.793 -15.318 -1.641 1.00 81.00 106 LEU A CA 1
ATOM 864 C C . LEU A 1 106 ? -13.520 -16.110 -0.549 1.00 81.00 106 LEU A C 1
ATOM 866 O O . LEU A 1 106 ? -14.406 -16.897 -0.877 1.00 81.00 106 LEU A O 1
ATOM 870 N N . LEU A 1 107 ? -13.157 -15.895 0.716 1.00 77.19 107 LEU A N 1
ATOM 871 C CA . LEU A 1 107 ? -13.741 -16.570 1.877 1.00 77.19 107 LEU A CA 1
ATOM 872 C C . LEU A 1 107 ? -15.113 -16.000 2.266 1.00 77.19 107 LEU A C 1
ATOM 874 O O . LEU A 1 107 ? -15.970 -16.756 2.708 1.00 77.19 107 LEU A O 1
ATOM 878 N N . ASP A 1 108 ? -15.333 -14.701 2.049 1.00 68.00 108 ASP A N 1
ATOM 879 C CA . ASP A 1 108 ? -16.602 -14.006 2.312 1.00 68.00 108 ASP A CA 1
ATOM 880 C C . ASP A 1 108 ? -17.678 -14.292 1.245 1.00 68.00 108 ASP A C 1
ATOM 882 O O . ASP A 1 108 ? -18.812 -13.822 1.361 1.00 68.00 108 ASP A O 1
ATOM 886 N N . LYS A 1 109 ? -17.370 -15.073 0.196 1.00 62.41 109 LYS A N 1
ATOM 887 C CA . LYS A 1 109 ? -18.412 -15.557 -0.716 1.00 62.41 109 LYS A CA 1
ATOM 888 C C . LYS A 1 109 ? -19.328 -16.501 0.069 1.00 62.41 109 LYS A C 1
ATOM 890 O O . LYS A 1 109 ? -18.829 -17.508 0.578 1.00 62.41 109 LYS A O 1
ATOM 895 N N . PRO A 1 110 ? -20.644 -16.226 0.158 1.00 56.72 110 PRO A N 1
ATOM 896 C CA . PRO A 1 110 ? -21.561 -17.131 0.832 1.00 56.72 110 PRO A CA 1
ATOM 897 C C . PRO A 1 110 ? -21.409 -18.510 0.195 1.00 56.72 110 PRO A C 1
ATOM 899 O O . PRO A 1 110 ? -21.499 -18.646 -1.030 1.00 56.72 110 PRO A O 1
ATOM 902 N N . LYS A 1 111 ? -21.136 -19.531 1.019 1.00 56.88 111 LYS A N 1
ATOM 903 C CA . LYS A 1 111 ? -21.256 -20.917 0.562 1.00 56.88 111 LYS A CA 1
ATOM 904 C C . LYS A 1 111 ? -22.641 -21.044 -0.079 1.00 56.88 111 LYS A C 1
ATOM 906 O O . LYS A 1 111 ? -23.604 -20.575 0.533 1.00 56.88 111 LYS A O 1
ATOM 911 N N . PRO A 1 112 ? -22.769 -21.633 -1.281 1.00 56.31 112 PRO A N 1
ATOM 912 C CA . PRO A 1 112 ? -24.084 -21.987 -1.782 1.00 56.31 112 PRO A CA 1
ATOM 913 C C . PRO A 1 112 ? -24.740 -22.843 -0.700 1.00 56.31 112 PRO A C 1
ATOM 915 O O . PRO A 1 112 ? -24.181 -23.871 -0.312 1.00 56.31 112 PRO A O 1
ATOM 918 N N . VAL A 1 113 ? -25.858 -22.359 -0.156 1.00 56.31 113 VAL A N 1
ATOM 919 C CA . VAL A 1 113 ? -26.681 -23.120 0.782 1.00 56.31 113 VAL A CA 1
ATOM 920 C C . VAL A 1 113 ? -27.002 -24.418 0.059 1.00 56.31 113 VAL A C 1
ATOM 922 O O . VAL A 1 113 ? -27.649 -24.400 -0.992 1.00 56.31 113 VAL A O 1
ATOM 925 N N . GLN A 1 114 ? -26.455 -25.533 0.537 1.00 57.06 114 GLN A N 1
ATOM 926 C CA . GLN A 1 114 ? -26.842 -26.817 -0.018 1.00 57.06 114 GLN A CA 1
ATOM 927 C C . GLN A 1 114 ? -28.324 -27.003 0.333 1.00 57.06 114 GLN A C 1
ATOM 929 O O . GLN A 1 114 ? -28.708 -26.702 1.463 1.00 57.06 114 GLN A O 1
ATOM 934 N N . PRO A 1 115 ? -29.175 -27.503 -0.580 1.00 57.62 115 PRO A N 1
ATOM 935 C CA . PRO A 1 115 ? -30.608 -27.700 -0.322 1.00 57.62 115 PRO A CA 1
ATOM 936 C C . PRO A 1 115 ? -30.946 -28.600 0.884 1.00 57.62 115 PRO A C 1
ATOM 938 O O . PRO A 1 115 ? -32.117 -28.822 1.166 1.00 57.62 115 PRO A O 1
ATOM 941 N N . GLN A 1 116 ? -29.942 -29.145 1.571 1.00 55.72 116 GLN A N 1
ATOM 942 C CA . GLN A 1 116 ? -30.069 -30.056 2.703 1.00 55.72 116 GLN A CA 1
ATOM 943 C C . GLN A 1 116 ? -30.192 -29.347 4.065 1.00 55.72 116 GLN A C 1
ATOM 945 O O . GLN A 1 116 ? -30.502 -30.016 5.042 1.00 55.72 116 GLN A O 1
ATOM 950 N N . ASP A 1 117 ? -30.022 -28.019 4.133 1.00 52.47 117 ASP A N 1
ATOM 951 C CA . ASP A 1 117 ? -30.181 -27.242 5.380 1.00 52.47 117 ASP A CA 1
ATOM 952 C C . ASP A 1 117 ? -31.614 -26.708 5.601 1.00 52.47 117 ASP A C 1
ATOM 954 O O . ASP A 1 117 ? -31.882 -26.002 6.576 1.00 52.47 117 ASP A O 1
ATOM 958 N N . PHE A 1 118 ? -32.563 -27.039 4.718 1.00 52.75 118 PHE A N 1
ATOM 959 C CA . PHE A 1 118 ? -33.981 -26.801 4.990 1.00 52.75 118 PHE A CA 1
ATOM 960 C C . PHE A 1 118 ? -34.504 -27.900 5.925 1.00 52.75 118 PHE A C 1
ATOM 962 O O . PHE A 1 118 ? -34.350 -29.080 5.600 1.00 52.75 118 PHE A O 1
ATOM 969 N N . PRO A 1 119 ? -35.167 -27.562 7.049 1.00 57.38 119 PRO A N 1
ATOM 970 C CA . PRO A 1 119 ? -35.925 -28.550 7.806 1.00 57.38 119 PRO A CA 1
ATOM 971 C C . PRO A 1 119 ? -36.927 -29.215 6.854 1.00 57.38 119 PRO A C 1
ATOM 973 O O . PRO A 1 119 ? -37.770 -28.529 6.276 1.00 57.38 119 PRO A O 1
ATOM 976 N N . GLN A 1 120 ? -36.837 -30.535 6.673 1.00 55.25 120 GLN A N 1
ATOM 977 C CA . GLN A 1 120 ? -37.725 -31.284 5.771 1.00 55.25 120 GLN A CA 1
ATOM 978 C C . GLN A 1 120 ? -39.188 -31.356 6.249 1.00 55.25 120 GLN A C 1
ATOM 980 O O . GLN A 1 120 ? -40.019 -31.951 5.571 1.00 55.25 120 GLN A O 1
ATOM 985 N N . ASP A 1 121 ? -39.527 -30.694 7.356 1.00 57.06 121 ASP A N 1
ATOM 986 C CA . ASP A 1 121 ? -40.842 -30.761 7.998 1.00 57.06 121 ASP A CA 1
ATOM 987 C C . ASP A 1 121 ? -41.651 -29.458 7.923 1.00 57.06 121 ASP A C 1
ATOM 989 O O . ASP A 1 121 ? -42.562 -29.241 8.721 1.00 57.06 121 ASP A O 1
ATOM 993 N N . VAL A 1 122 ? -41.375 -28.574 6.959 1.00 56.50 122 VAL A N 1
ATOM 994 C CA . VAL A 1 122 ? -42.319 -27.491 6.643 1.00 56.50 122 VAL A CA 1
ATOM 995 C C . VAL A 1 122 ? -43.106 -27.894 5.405 1.00 56.50 122 VAL A C 1
ATOM 997 O O . VAL A 1 122 ? -42.726 -27.585 4.276 1.00 56.50 122 VAL A O 1
ATOM 1000 N N . GLN A 1 123 ? -44.218 -28.607 5.616 1.00 58.03 123 GLN A N 1
ATOM 1001 C CA . GLN A 1 123 ? -45.256 -28.704 4.592 1.00 58.03 123 GLN A CA 1
ATOM 1002 C C . GLN A 1 123 ? -45.573 -27.277 4.120 1.00 58.03 123 GLN A C 1
ATOM 1004 O O . GLN A 1 123 ? -45.871 -26.423 4.962 1.00 58.03 123 GLN A O 1
ATOM 1009 N N . PRO A 1 124 ? -45.515 -26.971 2.813 1.00 54.22 124 PRO A N 1
ATOM 1010 C CA . PRO A 1 124 ? -46.034 -25.705 2.342 1.00 54.22 124 PRO A CA 1
ATOM 1011 C C . PRO A 1 124 ? -47.526 -25.697 2.669 1.00 54.22 124 PRO A C 1
ATOM 1013 O O . PRO A 1 124 ? -48.295 -26.464 2.091 1.00 54.22 124 PRO A O 1
ATOM 1016 N N . THR A 1 125 ? -47.943 -24.856 3.615 1.00 60.06 125 THR A N 1
ATOM 1017 C CA . THR A 1 125 ? -49.353 -24.508 3.769 1.00 60.06 125 THR A CA 1
ATOM 1018 C C . THR A 1 125 ? -49.763 -23.853 2.460 1.00 60.06 125 THR A C 1
ATOM 1020 O O . THR A 1 125 ? -49.500 -22.67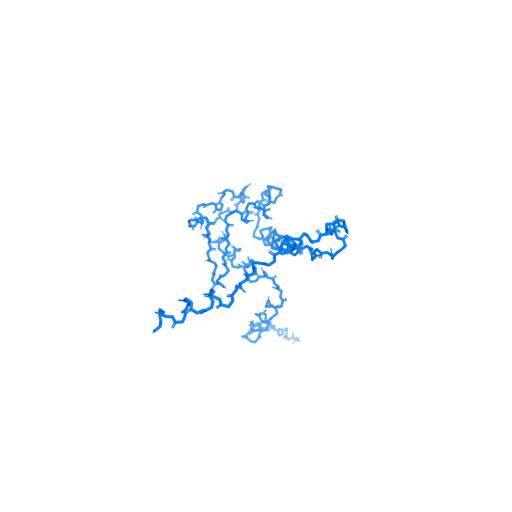3 2.230 1.00 60.06 125 THR A O 1
ATOM 1023 N N . ILE A 1 126 ? -50.347 -24.642 1.560 1.00 58.59 126 ILE A N 1
ATOM 1024 C CA . ILE A 1 126 ? -50.994 -24.135 0.360 1.00 58.59 126 ILE A CA 1
ATOM 1025 C C . ILE A 1 126 ? -52.149 -23.286 0.881 1.00 58.59 126 ILE A C 1
ATOM 1027 O O . ILE A 1 126 ? -53.169 -23.813 1.325 1.00 58.59 126 ILE A O 1
ATOM 1031 N N . LEU A 1 127 ? -51.964 -21.966 0.902 1.00 58.28 127 LEU A N 1
ATOM 1032 C CA . LEU A 1 127 ? -53.081 -21.056 1.098 1.00 58.28 127 LEU A CA 1
ATOM 1033 C C . LEU A 1 127 ? -54.086 -21.361 -0.020 1.00 58.28 127 LEU A C 1
ATOM 1035 O O . LEU A 1 127 ? -53.680 -21.380 -1.188 1.00 58.28 127 LEU A O 1
ATOM 1039 N N . PRO A 1 128 ? -55.361 -21.650 0.296 1.00 54.72 128 PRO A N 1
ATOM 1040 C CA . PRO A 1 128 ? -56.352 -21.887 -0.738 1.00 54.72 128 PRO A CA 1
ATOM 1041 C C . PRO A 1 128 ? -56.390 -20.655 -1.640 1.00 54.72 128 PRO A C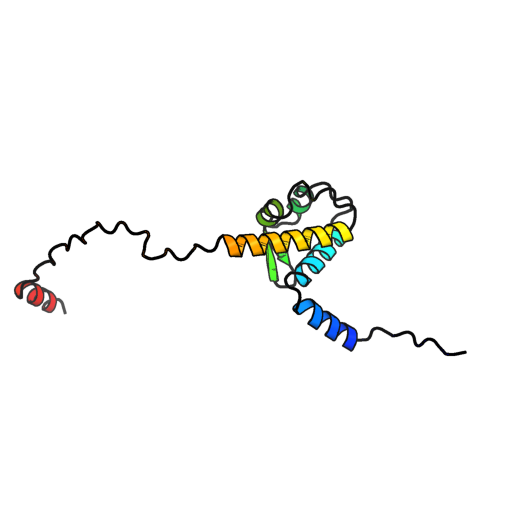 1
ATOM 1043 O O . PRO A 1 128 ? -56.528 -19.526 -1.162 1.00 54.72 128 PRO A O 1
ATOM 1046 N N . ALA A 1 129 ? -56.203 -20.869 -2.943 1.00 59.72 129 ALA A N 1
ATOM 1047 C CA . ALA A 1 129 ? -56.291 -19.793 -3.913 1.00 59.72 129 ALA A CA 1
ATOM 1048 C C . ALA A 1 129 ? -57.665 -19.113 -3.774 1.00 59.72 129 ALA A C 1
ATOM 1050 O O . ALA A 1 129 ? -58.672 -19.814 -3.609 1.00 59.72 129 ALA A O 1
ATOM 1051 N N . PRO A 1 130 ? -57.741 -17.771 -3.835 1.00 61.88 130 PRO A N 1
ATOM 1052 C CA . PRO A 1 130 ? -59.027 -17.101 -3.875 1.00 61.88 130 PRO A CA 1
ATOM 1053 C C . PRO A 1 130 ? -59.796 -17.636 -5.084 1.00 61.88 130 PRO A C 1
ATOM 1055 O O . PRO A 1 130 ? -59.320 -17.584 -6.219 1.00 61.88 130 PRO A O 1
ATOM 1058 N N . SER A 1 131 ? -60.968 -18.211 -4.823 1.00 59.78 131 SER A N 1
ATOM 1059 C CA . SER A 1 131 ? -61.860 -18.708 -5.865 1.00 59.78 131 SER A CA 1
ATOM 1060 C C . SER A 1 131 ? -62.446 -17.502 -6.590 1.00 59.78 131 SER A C 1
ATOM 1062 O O . SER A 1 131 ? -63.464 -16.960 -6.172 1.00 59.78 131 SER A O 1
ATOM 1064 N N . LEU A 1 132 ? -61.764 -17.038 -7.636 1.00 61.91 132 LEU A N 1
ATOM 1065 C CA . LEU A 1 132 ? -62.304 -16.017 -8.525 1.00 61.91 132 LEU A CA 1
ATOM 1066 C C . LEU A 1 132 ? -63.512 -16.615 -9.240 1.00 61.91 132 LEU A C 1
ATOM 1068 O O . LEU A 1 132 ? -63.396 -17.600 -9.973 1.00 61.91 132 LEU A O 1
ATOM 1072 N N . THR A 1 133 ? -64.684 -16.042 -8.993 1.00 69.31 133 THR A N 1
ATOM 1073 C CA . THR A 1 133 ? -65.910 -16.459 -9.667 1.00 69.31 133 THR A CA 1
ATOM 1074 C C . THR A 1 133 ? -66.007 -15.769 -11.025 1.00 69.31 133 THR A C 1
ATOM 1076 O O . THR A 1 133 ? -65.424 -14.709 -11.248 1.00 69.31 133 THR A O 1
ATOM 1079 N N . ILE A 1 134 ? -66.777 -16.338 -11.956 1.00 60.62 134 ILE A N 1
ATOM 1080 C CA . ILE A 1 134 ? -67.000 -15.732 -13.283 1.00 60.62 134 ILE A CA 1
ATOM 1081 C C . ILE A 1 134 ? -67.560 -14.299 -13.151 1.00 60.62 134 ILE A C 1
ATOM 1083 O O . ILE A 1 134 ? -67.241 -13.431 -13.961 1.00 60.62 134 ILE A O 1
ATOM 1087 N N . SER A 1 135 ? -68.311 -14.013 -12.083 1.00 61.28 135 SER A N 1
ATOM 1088 C CA . SER A 1 135 ? -68.811 -12.670 -11.764 1.00 61.28 135 SER A CA 1
ATOM 1089 C C . SER A 1 135 ? -67.704 -11.643 -11.487 1.00 61.28 135 SER A C 1
ATOM 1091 O O . SER A 1 135 ? -67.895 -10.460 -11.772 1.00 61.28 135 SER A O 1
ATOM 1093 N N . ASP A 1 136 ? -66.546 -12.068 -10.976 1.00 63.09 136 ASP A N 1
ATOM 1094 C CA . ASP A 1 136 ? -65.405 -11.184 -10.704 1.00 63.09 136 ASP A CA 1
ATOM 1095 C C . ASP A 1 136 ? -64.662 -10.808 -11.995 1.00 63.09 136 ASP A C 1
ATOM 1097 O O . ASP A 1 136 ? -64.190 -9.680 -12.141 1.00 63.09 136 ASP A O 1
ATOM 1101 N N . LEU A 1 137 ? -64.644 -11.711 -12.981 1.00 59.50 137 LEU A N 1
ATOM 1102 C CA . LEU A 1 137 ? -64.056 -11.467 -14.303 1.00 59.50 137 LEU A CA 1
ATOM 1103 C C . LEU A 1 137 ? -64.890 -10.492 -15.149 1.00 59.50 137 LEU A C 1
ATOM 1105 O O . LEU A 1 137 ? -64.330 -9.696 -15.900 1.00 59.50 137 LEU A O 1
ATOM 1109 N N . VAL A 1 138 ? -66.220 -10.496 -15.006 1.00 58.72 138 VAL A N 1
ATOM 1110 C CA . VAL A 1 138 ? -67.103 -9.575 -15.749 1.00 58.72 138 VAL A CA 1
ATOM 1111 C C . VAL A 1 138 ? -66.958 -8.130 -15.260 1.00 58.72 138 VAL A C 1
ATOM 1113 O O . VAL A 1 138 ? -67.002 -7.207 -16.072 1.00 58.72 138 VAL A O 1
ATOM 1116 N N . LYS A 1 139 ? -66.719 -7.913 -13.958 1.00 60.81 139 LYS A N 1
ATOM 1117 C CA . LYS A 1 139 ? -66.503 -6.565 -13.399 1.00 60.81 139 LYS A CA 1
ATOM 1118 C C . LYS A 1 139 ? -65.207 -5.917 -13.889 1.00 60.81 139 LYS A C 1
ATOM 1120 O O . LYS A 1 139 ? -65.172 -4.704 -14.063 1.00 60.81 139 LYS A O 1
ATOM 1125 N N . LEU A 1 140 ? -64.166 -6.709 -14.147 1.00 56.44 140 LEU A N 1
ATOM 1126 C CA . LEU A 1 140 ? -62.888 -6.217 -14.673 1.00 56.44 140 LEU A CA 1
ATOM 1127 C C . LEU A 1 140 ? -62.983 -5.748 -16.134 1.00 56.44 140 LEU A C 1
ATOM 1129 O O . LEU A 1 140 ? -62.237 -4.861 -16.532 1.00 56.44 140 LEU A O 1
ATOM 1133 N N . ASN A 1 141 ? -63.929 -6.285 -16.911 1.00 52.34 141 ASN A N 1
ATOM 1134 C CA . ASN A 1 141 ? -64.091 -5.965 -18.333 1.00 52.34 141 ASN A CA 1
ATOM 1135 C C . ASN A 1 141 ? -65.002 -4.755 -18.617 1.00 52.34 141 ASN A C 1
ATOM 1137 O O . ASN A 1 141 ? -65.212 -4.418 -19.776 1.00 52.34 141 ASN A O 1
ATOM 1141 N N . GLN A 1 142 ? -65.561 -4.112 -17.586 1.00 54.91 142 GLN A N 1
ATOM 1142 C CA . GLN A 1 142 ? -66.377 -2.894 -17.728 1.00 54.91 142 GLN A CA 1
ATOM 1143 C C . GLN A 1 142 ? -65.608 -1.606 -17.392 1.00 54.91 142 GLN A C 1
ATOM 1145 O O . GLN A 1 142 ? -66.199 -0.530 -17.364 1.00 54.91 142 GLN A O 1
ATOM 1150 N N . ILE A 1 143 ? -64.301 -1.710 -17.124 1.00 57.03 143 ILE A N 1
ATOM 1151 C CA . ILE A 1 143 ? -63.412 -0.574 -16.820 1.00 57.03 143 ILE A CA 1
ATOM 1152 C C . ILE A 1 143 ? -62.355 -0.385 -17.934 1.00 57.03 143 ILE A C 1
ATOM 1154 O O . ILE A 1 143 ? -61.320 0.235 -17.706 1.00 57.03 143 ILE A O 1
ATOM 1158 N N . ALA A 1 144 ? -62.597 -0.926 -19.135 1.00 45.19 144 ALA A N 1
ATOM 1159 C CA . ALA A 1 144 ? -61.766 -0.728 -20.327 1.00 45.19 144 ALA A CA 1
ATOM 1160 C C . ALA A 1 144 ? -62.526 0.064 -21.396 1.00 45.19 144 ALA A C 1
ATOM 1162 O O . ALA A 1 144 ? -63.726 -0.236 -21.597 1.00 45.19 144 ALA A O 1
#

Foldseek 3Di:
DDPPPPPDCDPVNVVVVVVVQVVDPPSVVLVQVLVVCVVPPDPQAAALVSCVVVADVQWDATPVRDIDGSVLCPVQCDNVLDRRGDSVSSSVSSSSSVVVVVVCVVVPPPDPPDPVPDDPPDDPPPDPDPPCDPVNVVVVVVVD

Secondary structure (DSSP, 8-state):
----------HHHHHHHHHHHHTSTTHHHHHHHHHHHHHH-PSPB--GGGGGGG-BTTEEE-TTS-EEEHHHHHHHS-GGG--B-SHHHHHHHHHHHHHHHHHHHHHTSPPP--GGGS-TT-----PPPP---HHHHHHHTT--

pLDDT: mean 79.86, std 15.78, range [42.41, 95.88]

Radius of gyration: 29.42 Å; chains: 1; bounding box: 109×44×39 Å

Sequence (144 aa):
MKAVMANYFDEKDVDLLESALELIPDLIPTALIAKFVREKIPYPIKSVEVFKPYFTKGKVSLKDKTTITYAQVEKFLPKEFFPLETERDLLCRLLIAFQRGRLSHLLDKPKPVQPQDFPQDVQPTILPAPSLTISDLVKLNQIA